Protein AF-A0A7S2GBS4-F1 (afdb_monomer_lite)

Sequence (109 aa):
EAPAVRAVVCTLPASAGFTLPEWMVDDTAASKPAVLDVVYKPPLTPLIKQAMETGCGYVLGSKMLLEQGVEQSAIWTGRRAPRADIAAALLANMEGQGGLGVVSQGLNR

InterPro domains:
  IPR036291 NAD(P)-binding domain superfamily [SSF51735] (6-92)
  IPR041121 SDH, C-terminal [PF18317] (61-91)

Radius of gyration: 15.7 Å; chains: 1; bounding box: 37×24×43 Å

pLDDT: mean 90.65, std 8.75, range [61.94, 98.56]

Foldseek 3Di:
DDDQAAEAEDPDDLVPPDDDDCCQQPPPNPDHHEYEYLDVFVQDRPVNVNCVVSVHHYATNLLVVLVVVQVVQCVVPVDRRPSVVSVVVSLVVNPVRPCSVVSVVRNVD

Organism: NCBI:txid236787

Secondary structure (DSSP, 8-state):
------EEEE-S-GGG-----HHHHSTT-SSPPEEEE---SSSS-HHHHHHHHHT-EEEEHHHHHHHHHHHHHHHHHSS---HHHHHHHHHHTTGGGS-HHHHHHHHH-

Structure (mmCIF, N/CA/C/O backbone):
data_AF-A0A7S2GBS4-F1
#
_entry.id   AF-A0A7S2GBS4-F1
#
loop_
_atom_site.group_PDB
_atom_site.id
_atom_site.type_symbol
_atom_site.label_atom_id
_atom_site.label_alt_id
_atom_site.label_comp_id
_atom_site.label_asym_id
_atom_site.label_entity_id
_atom_site.label_seq_id
_atom_site.pdbx_PDB_ins_code
_atom_site.Cartn_x
_atom_site.Cartn_y
_atom_site.Cartn_z
_atom_site.occupancy
_atom_site.B_iso_or_equiv
_atom_site.auth_seq_id
_atom_site.auth_comp_id
_atom_site.auth_asym_id
_atom_site.auth_atom_id
_atom_site.pdbx_PDB_model_num
ATOM 1 N N . GLU A 1 1 ? 6.067 -11.145 -28.390 1.00 67.50 1 GLU A N 1
ATOM 2 C CA . GLU A 1 1 ? 6.129 -9.810 -27.759 1.00 67.50 1 GLU A CA 1
ATOM 3 C C . GLU A 1 1 ? 6.062 -9.968 -26.247 1.00 67.50 1 GLU A C 1
ATOM 5 O O . GLU A 1 1 ? 5.471 -10.944 -25.790 1.00 67.50 1 GLU A O 1
ATOM 10 N N . ALA A 1 2 ? 6.693 -9.072 -25.485 1.00 70.19 2 ALA A N 1
ATOM 11 C CA . ALA A 1 2 ? 6.565 -9.063 -24.029 1.00 70.19 2 ALA A CA 1
ATOM 12 C C . ALA A 1 2 ? 5.146 -8.605 -23.625 1.00 70.19 2 ALA A C 1
ATOM 14 O O . ALA A 1 2 ? 4.572 -7.748 -24.300 1.00 70.19 2 ALA A O 1
ATOM 15 N N . PRO A 1 3 ? 4.548 -9.171 -22.562 1.00 79.56 3 PRO A N 1
ATOM 16 C CA . PRO A 1 3 ? 3.188 -8.826 -22.162 1.00 79.56 3 PRO A CA 1
ATOM 17 C C . PRO A 1 3 ? 3.121 -7.407 -21.585 1.00 79.56 3 PRO A C 1
ATOM 19 O O . PRO A 1 3 ? 3.954 -7.023 -20.772 1.00 79.56 3 PRO A O 1
ATOM 22 N N . ALA A 1 4 ? 2.094 -6.634 -21.936 1.00 85.56 4 ALA A N 1
ATOM 23 C CA . ALA A 1 4 ? 1.893 -5.307 -21.355 1.00 85.56 4 ALA A CA 1
ATOM 24 C C . ALA A 1 4 ? 1.436 -5.413 -19.886 1.00 85.56 4 ALA A C 1
ATOM 26 O O . ALA A 1 4 ? 0.274 -5.715 -19.607 1.00 85.56 4 ALA A O 1
ATOM 27 N N . VAL A 1 5 ? 2.339 -5.140 -18.939 1.00 92.50 5 VAL A N 1
ATOM 28 C CA . VAL A 1 5 ? 2.031 -5.108 -17.501 1.00 92.50 5 VAL A CA 1
ATOM 29 C C . VAL A 1 5 ? 1.707 -3.683 -17.072 1.00 92.50 5 VAL A C 1
ATOM 31 O O . VAL A 1 5 ? 2.493 -2.762 -17.267 1.00 92.50 5 VAL A O 1
ATOM 34 N N . ARG A 1 6 ? 0.527 -3.495 -16.475 1.00 94.38 6 ARG A N 1
ATOM 35 C CA . ARG A 1 6 ? 0.055 -2.184 -15.997 1.00 94.38 6 ARG A CA 1
ATOM 36 C C . ARG A 1 6 ? 0.222 -1.990 -14.494 1.00 94.38 6 ARG A C 1
ATOM 38 O O . ARG A 1 6 ? 0.278 -0.852 -14.036 1.00 94.38 6 ARG A O 1
ATOM 45 N N . ALA A 1 7 ? 0.294 -3.080 -13.736 1.00 95.94 7 ALA A N 1
ATOM 46 C CA . ALA A 1 7 ? 0.435 -3.041 -12.291 1.00 95.94 7 ALA A CA 1
ATOM 47 C C . ALA A 1 7 ? 1.279 -4.211 -11.779 1.00 95.94 7 ALA A C 1
ATOM 49 O O . ALA A 1 7 ? 1.187 -5.324 -12.296 1.00 95.94 7 ALA A O 1
ATOM 50 N N . VAL A 1 8 ? 2.057 -3.946 -10.733 1.00 96.44 8 VAL A N 1
ATOM 51 C CA . VAL A 1 8 ? 2.819 -4.930 -9.963 1.00 96.44 8 VAL A CA 1
ATOM 52 C C . VAL A 1 8 ? 2.349 -4.847 -8.518 1.00 96.44 8 VAL A C 1
ATOM 54 O O . VAL A 1 8 ? 2.377 -3.771 -7.924 1.00 96.44 8 VAL A O 1
ATOM 57 N N . VAL A 1 9 ? 1.926 -5.976 -7.951 1.00 97.38 9 VAL A N 1
ATOM 58 C CA . VAL A 1 9 ? 1.559 -6.087 -6.533 1.00 97.38 9 VAL A CA 1
ATOM 59 C C . VAL A 1 9 ? 2.523 -7.061 -5.874 1.00 97.38 9 VAL A C 1
ATOM 61 O O . VAL A 1 9 ? 2.483 -8.260 -6.141 1.00 97.38 9 VAL A O 1
ATOM 64 N N . CYS A 1 10 ? 3.411 -6.543 -5.033 1.00 95.94 10 CYS A N 1
ATOM 65 C CA . CYS A 1 10 ? 4.376 -7.350 -4.306 1.00 95.94 10 CYS A CA 1
ATOM 66 C C . CYS A 1 10 ? 3.824 -7.727 -2.936 1.00 95.94 10 CYS A C 1
ATOM 68 O O . CYS A 1 10 ? 3.499 -6.856 -2.132 1.00 95.94 10 CYS A O 1
ATOM 70 N N . THR A 1 11 ? 3.755 -9.032 -2.676 1.00 95.50 11 THR A N 1
ATOM 71 C CA . THR A 1 11 ? 3.383 -9.614 -1.378 1.00 95.50 11 THR A CA 1
ATOM 72 C C . THR A 1 11 ? 4.548 -10.337 -0.707 1.00 95.50 11 THR A C 1
ATOM 74 O O . THR A 1 11 ? 4.361 -11.046 0.281 1.00 95.50 11 THR A O 1
ATOM 77 N N . LEU A 1 12 ? 5.747 -10.214 -1.276 1.00 94.50 12 LEU A N 1
ATOM 78 C CA . LEU A 1 12 ? 6.956 -10.816 -0.736 1.00 94.50 12 LEU A CA 1
ATOM 79 C C . LEU A 1 12 ? 7.442 -10.006 0.472 1.00 94.50 12 LEU A C 1
ATOM 81 O O . LEU A 1 12 ? 7.258 -8.788 0.511 1.00 94.50 12 LEU A O 1
ATOM 85 N N . PRO A 1 13 ? 8.107 -10.641 1.452 1.00 89.25 13 PRO A N 1
ATOM 86 C CA . PRO A 1 13 ? 8.813 -9.885 2.475 1.00 89.25 13 PRO A CA 1
ATOM 87 C C . PRO A 1 13 ? 9.905 -9.025 1.824 1.00 89.25 13 PRO A C 1
ATOM 89 O O . PRO A 1 13 ? 10.523 -9.433 0.840 1.00 89.25 13 PRO A O 1
ATOM 92 N N . ALA A 1 14 ? 10.213 -7.866 2.413 1.00 81.38 14 ALA A N 1
ATOM 93 C CA . ALA A 1 14 ? 11.223 -6.948 1.872 1.00 81.38 14 ALA A CA 1
ATOM 94 C C . ALA A 1 14 ? 12.620 -7.586 1.711 1.00 81.38 14 ALA A C 1
ATOM 96 O O . ALA A 1 14 ? 13.420 -7.128 0.898 1.00 81.38 14 ALA A O 1
ATOM 97 N N . SER A 1 15 ? 12.911 -8.656 2.458 1.00 85.94 15 SER A N 1
ATOM 98 C CA . SER A 1 15 ? 14.154 -9.427 2.375 1.00 85.94 15 SER A CA 1
ATOM 99 C C . SER A 1 15 ? 14.258 -10.337 1.145 1.00 85.94 15 SER A C 1
ATOM 101 O O . SER A 1 15 ? 15.338 -10.861 0.891 1.00 85.94 15 SER A O 1
ATOM 103 N N . ALA A 1 16 ? 13.182 -10.530 0.374 1.00 90.31 16 ALA A N 1
ATOM 104 C CA . ALA A 1 16 ? 13.187 -11.413 -0.794 1.00 90.31 16 ALA A CA 1
ATOM 105 C C . ALA A 1 16 ? 13.996 -10.864 -1.983 1.00 90.31 16 ALA A C 1
ATOM 107 O O . ALA A 1 16 ? 14.301 -11.618 -2.901 1.00 90.31 16 ALA A O 1
ATOM 108 N N . GLY A 1 17 ? 14.336 -9.568 -1.983 1.00 85.56 17 GLY A N 1
ATOM 109 C CA . GLY A 1 17 ? 15.214 -8.977 -2.998 1.00 85.56 17 GLY A CA 1
ATOM 110 C C . GLY A 1 17 ? 14.638 -8.991 -4.416 1.00 85.56 17 GLY A C 1
ATOM 111 O O . GLY A 1 17 ? 15.392 -9.107 -5.374 1.00 85.56 17 GLY A O 1
ATOM 112 N N . PHE A 1 18 ? 13.313 -8.899 -4.560 1.00 92.25 18 PHE A N 1
ATOM 113 C CA . PHE A 1 18 ? 12.667 -8.868 -5.871 1.00 92.25 18 PHE A CA 1
ATOM 114 C C . PHE A 1 18 ? 13.136 -7.666 -6.706 1.00 92.25 18 PHE A C 1
ATOM 116 O O . PHE A 1 18 ? 13.199 -6.536 -6.209 1.00 92.25 18 PHE A O 1
ATOM 123 N N . THR A 1 19 ? 13.408 -7.915 -7.987 1.00 94.31 19 THR A N 1
ATOM 124 C CA . THR A 1 19 ? 13.829 -6.903 -8.961 1.00 94.31 19 THR A CA 1
ATOM 125 C C . THR A 1 19 ? 12.824 -6.826 -10.103 1.00 94.31 19 THR A C 1
ATOM 127 O O . THR A 1 19 ? 12.407 -7.857 -10.634 1.00 94.31 19 THR A O 1
ATOM 130 N N . LEU A 1 20 ? 12.435 -5.608 -10.486 1.00 94.50 20 LEU A N 1
ATOM 131 C CA . LEU A 1 20 ? 11.597 -5.383 -11.662 1.00 94.50 20 LEU A CA 1
ATOM 132 C C . LEU A 1 20 ? 12.351 -5.834 -12.926 1.00 94.50 20 LEU A C 1
ATOM 134 O O . LEU A 1 20 ? 13.489 -5.409 -13.127 1.00 94.50 20 LEU A O 1
ATOM 138 N N . PRO A 1 21 ? 11.751 -6.679 -13.786 1.00 93.88 21 PRO A N 1
ATOM 139 C CA . PRO A 1 21 ? 12.374 -7.062 -15.049 1.00 93.88 21 PRO A CA 1
ATOM 140 C C . PRO A 1 21 ? 12.632 -5.845 -15.946 1.00 93.88 21 PRO A C 1
ATOM 142 O O . PRO A 1 21 ? 11.748 -5.003 -16.084 1.00 93.88 21 PRO A O 1
ATOM 145 N N . GLU A 1 22 ? 13.794 -5.785 -16.605 1.00 92.88 22 GLU A N 1
ATOM 146 C CA . GLU A 1 22 ? 14.208 -4.626 -17.422 1.00 92.88 22 GLU A CA 1
ATOM 147 C C . GLU A 1 22 ? 13.164 -4.230 -18.470 1.00 92.88 22 GLU A C 1
ATOM 149 O O . GLU A 1 22 ? 12.772 -3.070 -18.536 1.00 92.88 22 GLU A O 1
ATOM 154 N N . TRP A 1 23 ? 12.609 -5.210 -19.189 1.00 92.38 23 TRP A N 1
A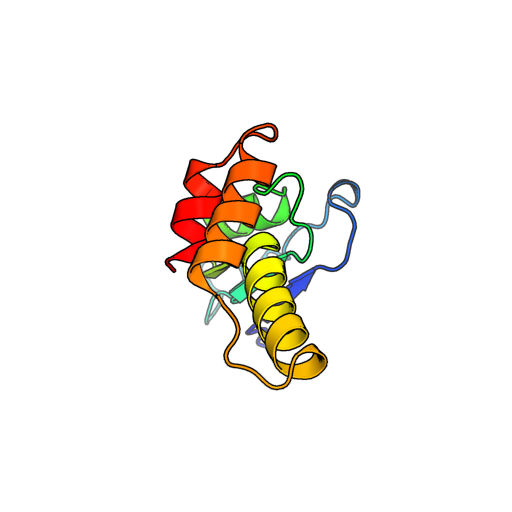TOM 155 C CA . TRP A 1 23 ? 11.602 -4.991 -20.236 1.00 92.38 23 TRP A CA 1
ATOM 156 C C . TRP A 1 23 ? 10.326 -4.274 -19.751 1.00 92.38 23 TRP A C 1
ATOM 158 O O . TRP A 1 23 ? 9.531 -3.804 -20.562 1.00 92.38 23 TRP A O 1
ATOM 168 N N . MET A 1 24 ? 10.088 -4.225 -18.436 1.00 93.06 24 MET A N 1
ATOM 169 C CA . MET A 1 24 ? 8.937 -3.557 -17.825 1.00 93.06 24 MET A CA 1
ATOM 170 C C . MET A 1 24 ? 9.199 -2.073 -17.529 1.00 93.06 24 MET A C 1
ATOM 172 O O . MET A 1 24 ? 8.248 -1.306 -17.363 1.00 93.06 24 MET A O 1
ATOM 176 N N . VAL A 1 25 ? 10.468 -1.678 -17.402 1.00 93.81 25 VAL A N 1
ATOM 177 C CA . VAL A 1 25 ? 10.868 -0.384 -16.826 1.00 93.81 25 VAL A CA 1
ATOM 178 C C . VAL A 1 25 ? 11.918 0.375 -17.633 1.00 93.81 25 VAL A C 1
ATOM 180 O O . VAL A 1 25 ? 12.160 1.545 -17.325 1.00 93.81 25 VAL A O 1
ATOM 183 N N . ASP A 1 26 ? 12.521 -0.254 -18.642 1.00 91.62 26 ASP A N 1
ATOM 184 C CA . ASP A 1 26 ? 13.439 0.402 -19.567 1.00 91.62 26 ASP A CA 1
ATOM 185 C C . ASP A 1 26 ? 12.746 1.492 -20.407 1.00 91.62 26 ASP A C 1
ATOM 187 O O . ASP A 1 26 ? 11.521 1.646 -20.412 1.00 91.62 26 ASP A O 1
ATOM 191 N N . ASP A 1 27 ? 13.547 2.278 -21.123 1.00 88.50 27 ASP A N 1
ATOM 192 C CA . ASP A 1 27 ? 13.051 3.408 -21.915 1.00 88.50 27 ASP A CA 1
ATOM 193 C C . ASP A 1 27 ? 12.282 2.981 -23.177 1.00 88.50 27 ASP A C 1
ATOM 195 O O . ASP A 1 27 ? 11.640 3.810 -23.822 1.00 88.50 27 ASP A O 1
ATOM 199 N N . THR A 1 28 ? 12.326 1.696 -23.535 1.00 89.00 28 THR A N 1
ATOM 200 C CA . THR A 1 28 ? 11.575 1.133 -24.665 1.00 89.00 28 THR A CA 1
ATOM 201 C C . THR A 1 28 ? 10.185 0.646 -24.255 1.00 89.00 28 THR A C 1
ATOM 203 O O . THR A 1 28 ? 9.335 0.407 -25.119 1.00 89.00 28 THR A O 1
ATOM 206 N N . ALA A 1 29 ? 9.917 0.539 -22.949 1.00 86.50 29 ALA A N 1
ATOM 207 C CA . ALA A 1 29 ? 8.623 0.143 -22.426 1.00 86.50 29 ALA A CA 1
ATOM 208 C C . ALA A 1 29 ? 7.526 1.138 -22.846 1.00 86.50 29 ALA A C 1
ATOM 210 O O . ALA A 1 29 ? 7.575 2.331 -22.546 1.00 86.50 29 ALA A O 1
ATOM 211 N N . ALA A 1 30 ? 6.466 0.627 -23.482 1.00 86.25 30 ALA A N 1
ATOM 212 C CA . ALA A 1 30 ? 5.337 1.446 -23.936 1.00 86.25 30 ALA A CA 1
ATOM 213 C C . ALA A 1 30 ? 4.619 2.186 -22.786 1.00 86.25 30 ALA A C 1
ATOM 215 O O . ALA A 1 30 ? 3.987 3.221 -22.998 1.00 86.25 30 ALA A O 1
ATOM 216 N N . SER A 1 31 ? 4.683 1.644 -21.565 1.00 90.31 31 SER A N 1
ATOM 217 C CA . SER A 1 31 ? 4.260 2.321 -20.339 1.00 90.31 31 SER A CA 1
ATOM 218 C C . SER A 1 31 ? 4.906 1.679 -19.118 1.00 90.31 31 SER A C 1
ATOM 220 O O . SER A 1 31 ? 5.023 0.456 -19.079 1.00 90.31 31 SER A O 1
ATOM 222 N N . LYS A 1 32 ? 5.203 2.480 -18.092 1.00 93.81 32 LYS A N 1
ATOM 223 C CA . LYS A 1 32 ? 5.688 1.989 -16.796 1.00 93.81 32 LYS A CA 1
ATOM 224 C C . LYS A 1 32 ? 4.512 1.578 -15.897 1.00 93.81 32 LYS A C 1
ATOM 226 O O . LYS A 1 32 ? 3.500 2.288 -15.878 1.00 93.81 32 LYS A O 1
ATOM 231 N N . PRO A 1 33 ? 4.597 0.451 -15.173 1.00 95.62 33 PRO A N 1
ATOM 232 C CA . PRO A 1 33 ? 3.509 -0.018 -14.321 1.00 95.62 33 PRO A CA 1
ATOM 233 C C . PRO A 1 33 ? 3.342 0.850 -13.068 1.00 95.62 33 PRO A C 1
ATOM 235 O O . PRO A 1 33 ? 4.261 1.544 -12.631 1.00 95.62 33 PRO A O 1
ATOM 238 N N . ALA A 1 34 ? 2.173 0.751 -12.438 1.00 96.75 34 ALA A N 1
ATOM 239 C CA . ALA A 1 34 ? 2.006 1.152 -11.046 1.00 96.75 34 ALA A CA 1
ATOM 240 C C . ALA A 1 34 ? 2.484 0.028 -10.112 1.00 96.75 34 ALA A C 1
ATOM 242 O O . ALA A 1 34 ? 2.122 -1.134 -10.294 1.00 96.75 34 ALA A O 1
ATOM 243 N N . VAL A 1 35 ? 3.272 0.362 -9.096 1.00 97.25 35 VAL A N 1
ATOM 244 C CA . VAL A 1 35 ? 3.876 -0.595 -8.166 1.00 97.25 35 VAL A CA 1
ATOM 245 C C . VAL A 1 35 ? 3.265 -0.427 -6.779 1.00 97.25 35 VAL A C 1
ATOM 247 O O . VAL A 1 35 ? 3.431 0.606 -6.139 1.00 97.25 35 VAL A O 1
ATOM 250 N N . LEU A 1 36 ? 2.576 -1.453 -6.292 1.00 97.25 36 LEU A N 1
ATOM 251 C CA . LEU A 1 36 ? 2.159 -1.567 -4.898 1.00 97.25 36 LEU A CA 1
ATOM 252 C C . LEU A 1 36 ? 3.072 -2.571 -4.200 1.00 97.25 36 LEU A C 1
ATOM 254 O O . LEU A 1 36 ? 3.134 -3.735 -4.594 1.00 97.25 36 LEU A O 1
ATOM 258 N N . ASP A 1 37 ? 3.729 -2.138 -3.131 1.00 96.12 37 ASP A N 1
ATOM 259 C CA . ASP A 1 37 ? 4.363 -3.049 -2.181 1.00 96.12 37 ASP A CA 1
ATOM 260 C C . ASP A 1 37 ? 3.518 -3.085 -0.909 1.00 96.12 37 ASP A C 1
ATOM 262 O O . ASP A 1 37 ? 3.309 -2.052 -0.269 1.00 96.12 37 ASP A O 1
ATOM 266 N N . VAL A 1 38 ? 2.983 -4.257 -0.560 1.00 95.75 38 VAL A N 1
ATOM 267 C CA . VAL A 1 38 ? 2.107 -4.394 0.614 1.00 95.75 38 VAL A CA 1
ATOM 268 C C . VAL A 1 38 ? 2.883 -4.255 1.922 1.00 95.75 38 VAL A C 1
ATOM 270 O O . VAL A 1 38 ? 2.278 -4.019 2.969 1.00 95.75 38 VAL A O 1
ATOM 273 N N . VAL A 1 39 ? 4.214 -4.383 1.887 1.00 93.56 39 VAL A N 1
ATOM 274 C CA . VAL A 1 39 ? 5.060 -4.140 3.051 1.00 93.56 39 VAL A CA 1
ATOM 275 C C . VAL A 1 39 ? 5.010 -2.655 3.411 1.00 93.56 39 VAL A C 1
ATOM 277 O O . VAL A 1 39 ? 5.302 -1.774 2.609 1.00 93.56 39 VAL A O 1
ATOM 280 N N . TYR A 1 40 ? 4.649 -2.374 4.662 1.00 91.12 40 TYR A N 1
ATOM 281 C CA . TYR A 1 40 ? 4.531 -1.014 5.196 1.00 91.12 40 TYR A CA 1
ATOM 282 C C . TYR A 1 40 ? 5.591 -0.674 6.255 1.00 91.12 40 TYR A C 1
ATOM 284 O O . TYR A 1 40 ? 5.633 0.462 6.727 1.00 91.12 40 TYR A O 1
ATOM 292 N N . LYS A 1 41 ? 6.443 -1.642 6.636 1.00 88.50 41 LYS A N 1
ATOM 293 C CA . LYS A 1 41 ? 7.539 -1.480 7.609 1.00 88.50 41 LYS A CA 1
ATOM 294 C C . LYS A 1 41 ? 8.798 -2.219 7.132 1.00 88.50 41 LYS A C 1
ATOM 296 O O . LYS A 1 41 ? 8.772 -3.449 7.099 1.00 88.50 41 LYS A O 1
ATOM 301 N N . PRO A 1 42 ? 9.899 -1.515 6.813 1.00 87.88 42 PRO A N 1
ATOM 302 C CA . PRO A 1 42 ? 10.006 -0.058 6.650 1.00 87.88 42 PRO A CA 1
ATOM 303 C C . PRO A 1 42 ? 9.200 0.443 5.431 1.00 87.88 42 PRO A C 1
ATOM 305 O O . PRO A 1 42 ? 8.906 -0.348 4.538 1.00 87.88 42 PRO A O 1
ATOM 308 N N . PRO A 1 43 ? 8.858 1.743 5.350 1.00 86.00 43 PRO A N 1
ATOM 309 C CA . PRO A 1 43 ? 8.053 2.279 4.245 1.00 86.00 43 PRO A CA 1
ATOM 310 C C . PRO A 1 43 ? 8.799 2.343 2.901 1.00 86.00 43 PRO A C 1
ATOM 312 O O . PRO A 1 43 ? 8.182 2.220 1.849 1.00 86.00 43 PRO A O 1
ATOM 315 N N . LEU A 1 44 ? 10.124 2.529 2.917 1.00 90.25 44 LEU A N 1
ATOM 316 C CA . LEU A 1 44 ? 10.970 2.519 1.718 1.00 90.25 44 LEU A CA 1
ATOM 317 C C . LEU A 1 44 ? 11.574 1.129 1.502 1.00 90.25 44 LEU A C 1
ATOM 319 O O . LEU A 1 44 ? 12.727 0.873 1.863 1.00 90.25 44 LEU A O 1
ATOM 323 N N . THR A 1 45 ? 10.795 0.230 0.909 1.00 92.75 45 THR A N 1
ATOM 324 C CA . THR A 1 45 ? 11.285 -1.096 0.518 1.00 92.75 45 THR A CA 1
ATOM 325 C C . THR A 1 45 ? 12.220 -1.001 -0.696 1.00 92.75 45 THR A C 1
ATOM 327 O O . THR A 1 45 ? 12.192 -0.005 -1.429 1.00 92.75 45 THR A O 1
ATOM 330 N N . PRO A 1 46 ? 13.053 -2.025 -0.959 1.00 94.38 46 PRO A N 1
ATOM 331 C CA . PRO A 1 46 ? 13.860 -2.076 -2.178 1.00 94.38 46 PRO A CA 1
ATOM 332 C C . PRO A 1 46 ? 13.035 -1.946 -3.465 1.00 94.38 46 PRO A C 1
ATOM 334 O O . PRO A 1 46 ? 13.490 -1.312 -4.411 1.00 94.38 46 PRO A O 1
ATOM 337 N N . LEU A 1 47 ? 11.817 -2.496 -3.501 1.00 95.50 47 LEU A N 1
ATOM 338 C CA . LEU A 1 47 ? 10.939 -2.394 -4.667 1.00 95.50 47 LEU A CA 1
ATOM 339 C C . LEU A 1 47 ? 10.384 -0.975 -4.850 1.00 95.50 47 LEU A C 1
ATOM 341 O O . LEU A 1 47 ? 10.354 -0.472 -5.970 1.00 95.50 47 LEU A O 1
ATOM 345 N N . ILE A 1 48 ? 9.993 -0.298 -3.766 1.00 95.06 48 ILE A N 1
ATOM 346 C CA . ILE A 1 48 ? 9.566 1.107 -3.846 1.00 95.06 48 ILE A CA 1
ATOM 347 C C . ILE A 1 48 ? 10.714 1.994 -4.341 1.00 95.06 48 ILE A C 1
ATOM 349 O O . ILE A 1 48 ? 10.484 2.869 -5.172 1.00 95.06 48 ILE A O 1
ATOM 353 N N . LYS A 1 49 ? 11.955 1.743 -3.904 1.00 94.88 49 LYS A N 1
ATOM 354 C CA . LYS A 1 49 ? 13.132 2.463 -4.422 1.00 94.88 49 LYS A CA 1
ATOM 355 C C . LYS A 1 49 ? 13.321 2.243 -5.923 1.00 94.88 49 LYS A C 1
ATOM 357 O O . LYS A 1 49 ? 13.437 3.223 -6.648 1.00 94.88 49 LYS A O 1
ATOM 362 N N . GLN A 1 50 ? 13.233 0.998 -6.396 1.00 95.81 50 GLN A N 1
ATOM 363 C CA . GLN A 1 50 ? 13.274 0.699 -7.833 1.00 95.81 50 GLN A CA 1
ATOM 364 C C . GLN A 1 50 ? 12.165 1.430 -8.597 1.00 95.81 50 GLN A C 1
ATOM 366 O O . GLN A 1 50 ? 12.420 2.007 -9.650 1.00 95.81 50 GLN A O 1
ATOM 371 N N . ALA A 1 51 ? 10.938 1.452 -8.068 1.00 95.56 51 ALA A N 1
ATOM 372 C CA . ALA A 1 51 ? 9.828 2.168 -8.688 1.00 95.56 51 ALA A CA 1
ATOM 373 C C . ALA A 1 51 ? 10.101 3.681 -8.776 1.00 95.56 51 ALA A C 1
ATOM 375 O O . ALA A 1 51 ? 9.834 4.292 -9.807 1.00 95.56 51 ALA A O 1
ATOM 376 N N . MET A 1 52 ? 10.684 4.279 -7.731 1.00 94.94 52 MET A N 1
ATOM 377 C CA . MET A 1 52 ? 11.094 5.687 -7.733 1.00 94.94 52 MET A CA 1
ATOM 378 C C . MET A 1 52 ? 12.197 5.967 -8.763 1.00 94.94 52 MET A C 1
ATOM 380 O O . MET A 1 52 ? 12.076 6.915 -9.533 1.00 94.94 52 MET A O 1
ATOM 384 N N . GLU A 1 53 ? 13.246 5.144 -8.790 1.00 95.75 53 GLU A N 1
ATOM 385 C CA . GLU A 1 53 ? 14.411 5.293 -9.677 1.00 95.75 53 GLU A CA 1
ATOM 386 C C . GLU A 1 53 ? 14.044 5.102 -11.150 1.00 95.75 53 GLU A C 1
ATOM 388 O O . GLU A 1 53 ? 14.532 5.819 -12.020 1.00 95.75 53 GLU A O 1
ATOM 393 N N . THR A 1 54 ? 13.132 4.173 -11.428 1.00 95.00 54 THR A N 1
ATOM 394 C CA . THR A 1 54 ? 12.643 3.903 -12.783 1.00 95.00 54 THR A CA 1
ATOM 395 C C . THR A 1 54 ? 11.512 4.837 -13.203 1.00 95.00 54 THR A C 1
ATOM 397 O O . THR A 1 54 ? 11.116 4.813 -14.361 1.00 95.00 54 THR A O 1
ATOM 400 N N . GLY A 1 55 ? 10.979 5.684 -12.317 1.00 94.56 55 GLY A N 1
ATOM 401 C CA . GLY A 1 55 ? 9.857 6.576 -12.633 1.00 94.56 55 GLY A CA 1
ATOM 402 C C . GLY A 1 55 ? 8.505 5.864 -12.767 1.00 94.56 55 GLY A C 1
ATOM 403 O O . GLY A 1 55 ? 7.589 6.396 -13.395 1.00 94.56 55 GLY A O 1
ATOM 404 N N . CYS A 1 56 ? 8.364 4.671 -12.192 1.00 95.88 56 CYS A N 1
ATOM 405 C CA . CYS A 1 56 ? 7.071 4.014 -12.040 1.00 95.88 56 CYS A CA 1
ATOM 406 C C . CYS A 1 56 ? 6.170 4.799 -11.073 1.00 95.88 56 CYS A C 1
ATOM 408 O O . CYS A 1 56 ? 6.628 5.407 -10.099 1.00 95.88 56 CYS A O 1
ATOM 410 N N . GLY A 1 57 ? 4.855 4.729 -11.291 1.00 95.25 57 GLY A N 1
ATOM 411 C CA . GLY A 1 57 ? 3.905 5.090 -10.240 1.00 95.25 57 GLY A CA 1
ATOM 412 C C . GLY A 1 57 ? 4.052 4.112 -9.075 1.00 95.25 57 GLY A C 1
ATOM 413 O O . GLY A 1 57 ? 4.289 2.930 -9.307 1.00 95.25 57 GLY A O 1
ATOM 414 N N . TYR A 1 58 ? 3.915 4.567 -7.831 1.00 95.94 58 TYR A N 1
ATOM 415 C CA . TYR A 1 58 ? 4.015 3.676 -6.676 1.00 95.94 58 TYR A CA 1
ATOM 416 C C . TYR A 1 58 ? 2.984 3.994 -5.595 1.00 95.94 58 TYR A C 1
ATOM 418 O O . TYR A 1 58 ? 2.595 5.147 -5.405 1.00 95.94 58 TYR A O 1
ATOM 426 N N . VAL A 1 59 ? 2.575 2.956 -4.869 1.00 95.94 59 VAL A N 1
ATOM 427 C CA . VAL A 1 59 ? 1.699 3.019 -3.700 1.00 95.94 59 VAL A CA 1
ATOM 428 C C . VAL A 1 59 ? 2.402 2.311 -2.549 1.00 95.94 59 VAL A C 1
ATOM 430 O O . VAL A 1 59 ? 2.821 1.161 -2.668 1.00 95.94 59 VAL A O 1
ATOM 433 N N . LEU A 1 60 ? 2.538 3.011 -1.426 1.00 95.31 60 LEU A N 1
ATOM 434 C CA . LEU A 1 60 ? 3.132 2.450 -0.218 1.00 95.31 60 LEU A CA 1
ATOM 435 C C . LEU A 1 60 ? 2.134 1.525 0.482 1.00 95.31 60 LEU A C 1
ATOM 437 O O . LEU A 1 60 ? 0.947 1.855 0.582 1.00 95.31 60 LEU A O 1
ATOM 441 N N . GLY A 1 61 ? 2.622 0.447 1.094 1.00 95.12 61 GLY A N 1
ATOM 442 C CA . GLY A 1 61 ? 1.789 -0.430 1.918 1.00 95.12 61 GLY A CA 1
ATOM 443 C C . GLY A 1 61 ? 1.102 0.306 3.073 1.00 95.12 61 GLY A C 1
ATOM 444 O O . GLY A 1 61 ? 0.031 -0.095 3.516 1.00 95.12 61 GLY A O 1
ATOM 445 N N . SER A 1 62 ? 1.667 1.423 3.549 1.00 94.62 62 SER A N 1
ATOM 446 C CA . SER A 1 62 ? 1.049 2.271 4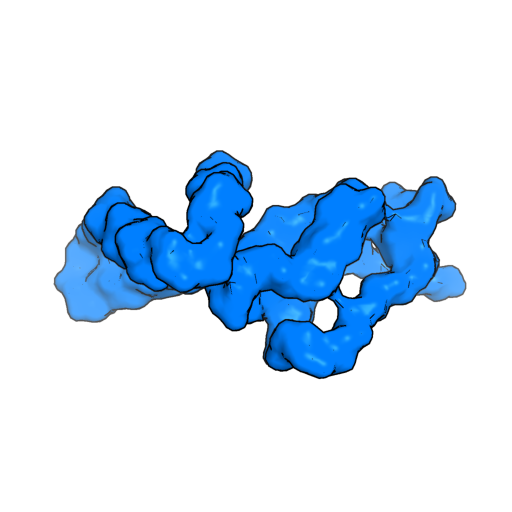.576 1.00 94.62 62 SER A CA 1
ATOM 447 C C . SER A 1 62 ? -0.257 2.912 4.106 1.00 94.62 62 SER A C 1
ATOM 449 O O . SER A 1 62 ? -1.195 3.023 4.894 1.00 94.62 62 SER A O 1
ATOM 451 N N . LYS A 1 63 ? -0.358 3.282 2.822 1.00 95.31 63 LYS A N 1
ATOM 452 C CA . LYS A 1 63 ? -1.609 3.776 2.243 1.00 95.31 63 LYS A CA 1
ATOM 453 C C . LYS A 1 63 ? -2.650 2.667 2.190 1.00 95.31 63 LYS A C 1
ATOM 455 O O . LYS A 1 63 ? -3.766 2.878 2.648 1.00 95.31 63 LYS A O 1
ATOM 460 N N . MET A 1 64 ? -2.267 1.471 1.742 1.00 96.19 64 MET A N 1
ATOM 461 C CA . MET A 1 64 ? -3.144 0.297 1.795 1.00 96.19 64 MET A CA 1
ATOM 462 C C . MET A 1 64 ? -3.634 0.024 3.228 1.00 96.19 64 MET A C 1
ATOM 464 O O . MET A 1 64 ? -4.828 -0.177 3.436 1.00 96.19 64 MET A O 1
ATOM 468 N N . LEU A 1 65 ? -2.736 0.079 4.220 1.00 96.44 65 LEU A N 1
ATOM 469 C CA . LEU A 1 65 ? -3.062 -0.101 5.636 1.00 96.44 65 LEU A CA 1
ATOM 470 C C . LEU A 1 65 ? -4.066 0.950 6.149 1.00 96.44 65 LEU A C 1
ATOM 472 O O . LEU A 1 65 ? -4.973 0.598 6.902 1.00 96.44 65 LEU A O 1
ATOM 476 N N . LEU A 1 66 ? -3.936 2.214 5.728 1.00 96.38 66 LEU A N 1
ATOM 477 C CA . LEU A 1 66 ? -4.907 3.263 6.050 1.00 96.38 66 LEU A CA 1
ATOM 478 C C . LEU A 1 66 ? -6.280 2.954 5.448 1.00 96.38 66 LEU A C 1
ATOM 480 O O . LEU A 1 66 ? -7.266 2.923 6.181 1.00 96.38 66 LEU A O 1
ATOM 484 N N . GLU A 1 67 ? -6.343 2.734 4.131 1.00 97.25 67 GLU A N 1
ATOM 485 C CA . GLU A 1 67 ? -7.614 2.529 3.427 1.00 97.25 67 GLU A CA 1
ATOM 486 C C . GLU A 1 67 ? -8.360 1.312 3.979 1.00 97.25 67 GLU A C 1
ATOM 488 O O . GLU A 1 67 ? -9.544 1.408 4.298 1.00 97.25 67 GLU A O 1
ATOM 493 N N . GLN A 1 68 ? -7.664 0.190 4.198 1.00 97.69 68 GLN A N 1
ATOM 494 C CA . GLN A 1 68 ? -8.314 -0.994 4.761 1.00 97.69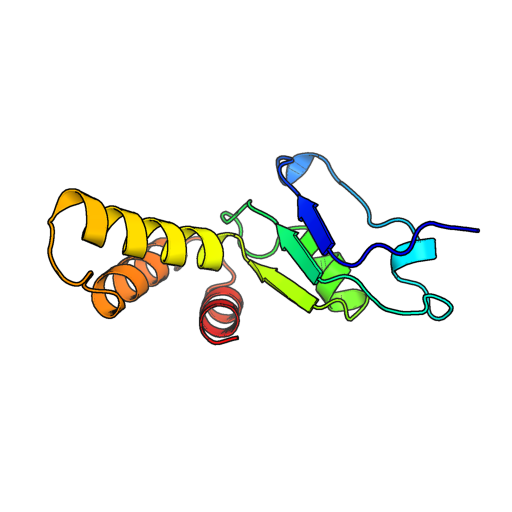 68 GLN A CA 1
ATOM 495 C C . GLN A 1 68 ? -8.817 -0.752 6.192 1.00 97.69 68 GLN A C 1
ATOM 497 O O . GLN A 1 68 ? -9.896 -1.219 6.540 1.00 97.69 68 GLN A O 1
ATOM 502 N N . GLY A 1 69 ? -8.072 -0.011 7.021 1.00 97.56 69 GLY A N 1
ATOM 503 C CA . GLY A 1 69 ? -8.473 0.284 8.397 1.00 97.56 69 GLY A CA 1
ATOM 504 C C . GLY A 1 69 ? -9.690 1.210 8.467 1.00 97.56 69 GLY A C 1
ATOM 505 O O . GLY A 1 69 ? -10.555 1.042 9.329 1.00 97.56 69 GLY A O 1
ATOM 506 N N . VAL A 1 70 ? -9.790 2.158 7.529 1.00 98.38 70 VAL A N 1
ATOM 507 C CA . VAL A 1 70 ? -10.962 3.030 7.360 1.00 98.38 70 VAL A CA 1
ATOM 508 C C . VAL A 1 70 ? -12.197 2.195 7.025 1.00 98.38 70 VAL A C 1
ATOM 510 O O . VAL A 1 70 ? -13.205 2.305 7.725 1.00 98.38 70 VAL A O 1
ATOM 513 N N . GLU A 1 71 ? -12.107 1.316 6.026 1.00 98.44 71 GLU A N 1
ATOM 514 C CA . GLU A 1 71 ? -13.234 0.461 5.634 1.00 98.44 71 GLU A CA 1
ATOM 515 C C . GLU A 1 71 ? -13.627 -0.522 6.746 1.00 98.44 71 GLU A C 1
ATOM 517 O O . GLU A 1 71 ? -14.806 -0.655 7.075 1.00 98.44 71 GLU A O 1
ATOM 522 N N . GLN A 1 72 ? -12.652 -1.145 7.416 1.00 98.56 72 GLN A N 1
ATOM 523 C CA . GLN A 1 72 ? -12.902 -2.028 8.562 1.00 98.56 72 GLN A CA 1
ATOM 524 C C . GLN A 1 72 ? -13.644 -1.307 9.695 1.00 98.56 72 GLN A C 1
ATOM 526 O O . GLN A 1 72 ? -14.620 -1.835 10.231 1.00 98.56 72 GLN A O 1
ATOM 531 N N . SER A 1 73 ? -13.226 -0.084 10.039 1.00 98.50 73 SER A N 1
ATOM 532 C CA . SER A 1 73 ? -13.884 0.725 11.071 1.00 98.50 73 SER A CA 1
ATOM 533 C C . SER A 1 73 ? -15.344 1.025 10.718 1.00 98.50 73 SER A C 1
ATOM 535 O O . SER A 1 73 ? -16.223 0.915 11.581 1.00 98.50 73 SER A O 1
ATOM 537 N N . ALA A 1 74 ? -15.621 1.356 9.453 1.00 98.38 74 ALA A N 1
ATOM 538 C CA . ALA A 1 74 ? -16.978 1.615 8.986 1.00 98.38 74 ALA A CA 1
ATOM 539 C C . ALA A 1 74 ? -17.855 0.357 9.066 1.00 98.38 74 ALA A C 1
ATOM 541 O O . ALA A 1 74 ? -18.953 0.411 9.624 1.00 98.38 74 ALA A O 1
ATOM 542 N N . ILE A 1 75 ? -17.344 -0.783 8.586 1.00 98.56 75 ILE A N 1
ATOM 543 C CA . ILE A 1 75 ? -18.053 -2.070 8.592 1.00 98.56 75 ILE A CA 1
ATOM 544 C C . ILE A 1 75 ? -18.394 -2.506 10.020 1.00 98.56 75 ILE A C 1
ATOM 546 O O . ILE A 1 75 ? -19.536 -2.866 10.297 1.00 98.56 75 ILE A O 1
ATOM 550 N N . TRP A 1 76 ? -17.432 -2.466 10.945 1.00 98.50 76 TRP A N 1
ATOM 551 C CA . TRP A 1 76 ? -17.646 -2.969 12.306 1.00 98.50 76 TRP A CA 1
ATOM 552 C C . TRP A 1 76 ? -18.537 -2.075 13.156 1.00 98.50 76 TRP A C 1
ATOM 554 O O . TRP A 1 76 ? -19.266 -2.568 14.012 1.00 98.50 76 TRP A O 1
ATOM 564 N N . THR A 1 77 ? -18.459 -0.759 12.961 1.00 98.00 77 THR A N 1
ATOM 565 C CA . THR A 1 77 ? -19.193 0.187 13.808 1.00 98.00 77 THR A CA 1
ATOM 566 C C . THR A 1 77 ? -20.535 0.605 13.221 1.00 98.00 77 THR A C 1
ATOM 568 O O . THR A 1 77 ? -21.342 1.189 13.943 1.00 98.00 77 THR A O 1
ATOM 571 N N . GLY A 1 78 ? -20.768 0.368 11.925 1.00 98.12 78 GLY A N 1
ATOM 572 C CA . GLY A 1 78 ? -21.932 0.878 11.199 1.00 98.12 78 GLY A CA 1
ATOM 573 C C . GLY A 1 78 ? -21.976 2.410 11.104 1.00 98.12 78 GLY A C 1
ATOM 574 O O . GLY A 1 78 ? -23.018 2.979 10.788 1.00 98.12 78 GLY A O 1
ATOM 575 N N . ARG A 1 79 ? -20.870 3.099 11.416 1.00 97.75 79 ARG A N 1
ATOM 576 C CA . ARG A 1 79 ? -20.751 4.564 11.399 1.00 97.75 79 ARG A CA 1
ATOM 577 C C . ARG A 1 79 ? -19.736 4.996 10.351 1.00 97.75 79 ARG A C 1
ATOM 579 O O . ARG A 1 79 ? -18.887 4.218 9.929 1.00 97.75 79 ARG A O 1
ATOM 586 N N . ARG A 1 80 ? -19.773 6.275 9.972 1.00 97.56 80 ARG A N 1
ATOM 587 C CA . ARG A 1 80 ? -18.702 6.864 9.161 1.00 97.56 80 ARG A CA 1
ATOM 588 C C . ARG A 1 80 ? -17.370 6.719 9.903 1.00 97.56 80 ARG A C 1
ATOM 590 O O . ARG A 1 80 ? -17.250 7.185 11.035 1.00 97.56 80 ARG A O 1
ATOM 597 N N . ALA A 1 81 ? -16.385 6.103 9.256 1.00 97.94 81 ALA A N 1
ATOM 598 C CA . ALA A 1 81 ? -15.070 5.912 9.847 1.00 97.94 81 ALA A CA 1
ATOM 599 C C . ALA A 1 81 ? -14.378 7.263 10.127 1.00 97.94 81 ALA A C 1
ATOM 601 O O . ALA A 1 81 ? -14.385 8.148 9.258 1.00 97.94 81 ALA A O 1
ATOM 602 N N . PRO A 1 82 ? -13.744 7.430 11.301 1.00 97.31 82 PRO A N 1
ATOM 603 C CA . PRO A 1 82 ? -12.995 8.631 11.655 1.00 97.31 82 PRO A CA 1
ATOM 604 C C . PRO A 1 82 ? -11.634 8.641 10.940 1.00 97.31 82 PRO A C 1
ATOM 606 O O . PRO A 1 82 ? -10.578 8.462 11.540 1.00 97.31 82 PRO A O 1
ATOM 609 N N . ARG A 1 83 ? -11.654 8.819 9.614 1.00 96.94 83 ARG A N 1
ATOM 610 C CA . ARG A 1 83 ? -10.472 8.688 8.745 1.00 96.94 83 ARG A CA 1
ATOM 611 C C . ARG A 1 83 ? -9.280 9.535 9.199 1.00 96.94 83 ARG A C 1
ATOM 613 O O . ARG A 1 83 ? -8.153 9.056 9.135 1.00 96.94 83 ARG A O 1
ATOM 620 N N . ALA A 1 84 ? -9.526 10.771 9.635 1.00 96.31 84 ALA A N 1
ATOM 621 C CA . ALA A 1 84 ? -8.470 11.672 10.095 1.00 96.31 84 ALA A CA 1
ATOM 622 C C . ALA A 1 84 ? -7.754 11.120 11.338 1.00 96.31 84 ALA A C 1
ATOM 624 O O . ALA A 1 84 ? -6.527 11.106 11.373 1.00 96.31 84 ALA A O 1
ATOM 625 N N . ASP A 1 85 ? -8.508 10.583 12.300 1.00 97.44 85 ASP A N 1
ATOM 626 C CA . ASP A 1 85 ? -7.949 10.002 13.523 1.00 97.44 85 ASP A CA 1
ATOM 627 C C . ASP A 1 85 ? -7.175 8.711 13.223 1.00 97.44 85 ASP A C 1
ATOM 629 O O . ASP A 1 85 ? -6.095 8.491 13.769 1.00 97.44 85 ASP A O 1
ATOM 633 N N . ILE A 1 86 ? -7.675 7.884 12.296 1.00 97.12 86 ILE A N 1
ATOM 634 C CA . ILE A 1 86 ? -6.975 6.671 11.840 1.00 97.12 86 ILE A CA 1
ATOM 635 C C . ILE A 1 86 ? -5.654 7.042 11.146 1.00 97.12 86 ILE A C 1
ATOM 637 O O . ILE A 1 86 ? -4.622 6.430 11.421 1.00 97.12 86 ILE A O 1
ATOM 641 N N . ALA A 1 87 ? -5.657 8.061 10.281 1.00 95.25 87 ALA A N 1
ATOM 642 C CA . ALA A 1 87 ? -4.447 8.543 9.616 1.00 95.25 87 ALA A CA 1
ATOM 643 C C . ALA A 1 87 ? -3.433 9.131 10.611 1.00 95.25 87 ALA A C 1
ATOM 645 O O . ALA A 1 87 ? -2.241 8.838 10.512 1.00 95.25 87 ALA A O 1
ATOM 646 N N . ALA A 1 88 ? -3.895 9.909 11.594 1.00 94.12 88 ALA A N 1
ATOM 647 C CA . ALA A 1 88 ? -3.045 10.453 12.651 1.00 94.12 88 ALA A CA 1
ATOM 648 C C . ALA A 1 88 ? -2.413 9.335 13.496 1.00 94.12 88 ALA A C 1
ATOM 650 O O . ALA A 1 88 ? -1.203 9.342 13.725 1.00 94.12 88 ALA A O 1
ATOM 651 N N . ALA A 1 89 ? -3.203 8.329 13.887 1.00 94.88 89 ALA A N 1
ATOM 652 C CA . ALA A 1 89 ? -2.705 7.165 14.610 1.00 94.88 89 ALA A CA 1
ATOM 653 C C . ALA A 1 89 ? -1.676 6.376 13.786 1.00 94.88 89 ALA A C 1
ATOM 655 O O . ALA A 1 89 ? -0.651 5.953 14.323 1.00 94.88 89 ALA A O 1
ATOM 656 N N . LEU A 1 90 ? -1.909 6.203 12.481 1.00 93.50 90 LEU A N 1
ATOM 657 C CA . LEU A 1 90 ? -0.964 5.542 11.584 1.00 93.50 90 LEU A CA 1
ATOM 658 C C . LEU A 1 90 ? 0.379 6.280 11.540 1.00 93.50 90 LEU A C 1
ATOM 660 O O . LEU A 1 90 ? 1.420 5.655 11.733 1.00 93.50 90 LEU A O 1
ATOM 664 N N . LEU A 1 91 ? 0.349 7.598 11.312 1.00 90.75 91 LEU A N 1
ATOM 665 C CA . LEU A 1 91 ? 1.547 8.433 11.218 1.00 90.75 91 LEU A CA 1
ATOM 666 C C . LEU A 1 91 ? 2.353 8.414 12.520 1.00 90.75 91 LEU A C 1
ATOM 668 O O . LEU A 1 91 ? 3.547 8.127 12.472 1.00 90.75 91 LEU A O 1
ATOM 672 N N . ALA A 1 92 ? 1.700 8.601 13.672 1.00 90.31 92 ALA A N 1
ATOM 673 C CA . ALA A 1 92 ? 2.353 8.544 14.982 1.00 90.31 92 ALA A CA 1
ATOM 674 C C . ALA A 1 92 ? 3.071 7.199 15.220 1.00 90.31 92 ALA A C 1
ATOM 676 O O . ALA A 1 92 ? 4.173 7.148 15.758 1.00 90.31 92 ALA A O 1
ATOM 677 N N . ASN A 1 93 ? 2.495 6.089 14.744 1.00 88.44 93 ASN A N 1
ATOM 678 C CA . ASN A 1 93 ? 3.101 4.757 14.862 1.00 88.44 93 ASN A CA 1
ATOM 679 C C . ASN A 1 93 ? 4.204 4.466 13.822 1.00 88.44 93 ASN A C 1
ATOM 681 O O . ASN A 1 93 ? 4.823 3.394 13.862 1.00 88.44 93 ASN A O 1
ATOM 685 N N . MET A 1 94 ? 4.452 5.384 12.885 1.00 83.31 94 MET A N 1
ATOM 686 C CA . MET A 1 94 ? 5.500 5.285 11.862 1.00 83.31 94 MET A CA 1
ATOM 687 C C . MET A 1 94 ? 6.699 6.214 12.130 1.00 83.31 94 MET A C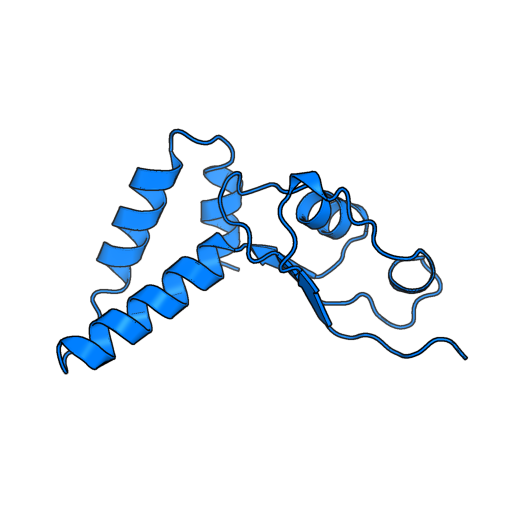 1
ATOM 689 O O . MET A 1 94 ? 7.757 5.999 11.539 1.00 83.31 94 MET A O 1
ATOM 693 N N . GLU A 1 95 ? 6.593 7.174 13.059 1.00 71.06 95 GLU A N 1
ATOM 694 C CA . GLU A 1 95 ? 7.673 8.112 13.436 1.00 71.06 95 GLU A CA 1
ATOM 695 C C . GLU A 1 95 ? 8.967 7.415 13.878 1.00 71.06 95 GLU A C 1
ATOM 697 O O . GLU A 1 95 ? 10.060 7.881 13.560 1.00 71.06 95 GLU A O 1
ATOM 702 N N . GLY A 1 96 ? 8.871 6.241 14.506 1.00 67.88 96 GLY A N 1
ATOM 703 C CA . GLY A 1 96 ? 10.034 5.466 14.953 1.00 67.88 96 GLY A CA 1
ATOM 704 C C . GLY A 1 96 ? 10.748 4.636 13.876 1.00 67.88 96 GLY A C 1
ATOM 705 O O . GLY A 1 96 ? 11.670 3.902 14.217 1.00 67.88 96 GLY A O 1
ATOM 706 N N . GLN A 1 97 ? 10.318 4.670 12.606 1.00 61.94 97 GLN A N 1
ATOM 707 C CA . GLN A 1 97 ? 10.741 3.676 11.597 1.00 61.94 97 GLN A CA 1
ATOM 708 C C . GLN A 1 97 ? 11.574 4.228 10.433 1.00 61.94 97 GLN A C 1
ATOM 710 O O . GLN A 1 97 ? 11.982 3.463 9.560 1.00 61.94 97 GLN A O 1
ATOM 715 N N . GLY A 1 98 ? 11.850 5.537 10.426 1.00 64.00 98 GLY A N 1
ATOM 716 C CA . GLY A 1 98 ? 12.481 6.221 9.296 1.00 64.00 98 GLY A CA 1
ATOM 717 C C . GLY A 1 98 ? 11.538 6.326 8.088 1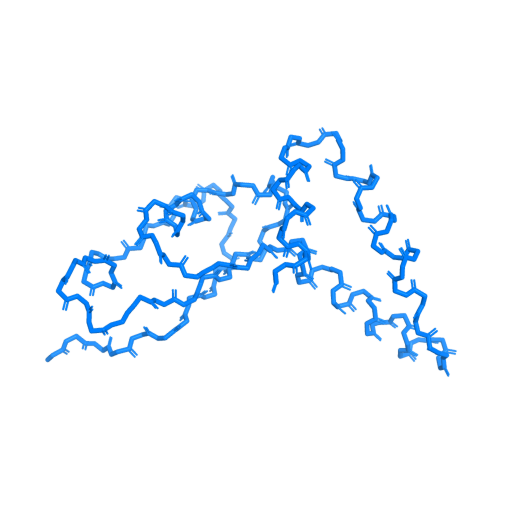.00 64.00 98 GLY A C 1
ATOM 718 O O . GLY A 1 98 ? 10.755 5.429 7.793 1.00 64.00 98 GLY A O 1
ATOM 719 N N . GLY A 1 99 ? 11.577 7.452 7.373 1.00 69.62 99 GLY A N 1
ATOM 720 C CA . GLY A 1 99 ? 10.738 7.648 6.181 1.00 69.62 99 GLY A CA 1
ATOM 721 C C . GLY A 1 99 ? 9.339 8.220 6.441 1.00 69.62 99 GLY A C 1
ATOM 722 O O . GLY A 1 99 ? 8.484 8.126 5.563 1.00 69.62 99 GLY A O 1
ATOM 723 N N . LEU A 1 100 ? 9.112 8.878 7.587 1.00 75.94 100 LEU A N 1
ATOM 724 C CA . LEU A 1 100 ? 7.864 9.600 7.882 1.00 75.94 100 LEU A CA 1
ATOM 725 C C . LEU A 1 100 ? 7.487 10.595 6.769 1.00 75.94 100 LEU A C 1
ATOM 727 O O . LEU A 1 100 ? 6.325 10.683 6.383 1.00 75.94 100 LEU A O 1
ATOM 731 N N . GLY A 1 101 ? 8.475 11.299 6.204 1.00 79.56 101 GLY A N 1
ATOM 732 C CA . GLY A 1 101 ? 8.253 12.219 5.085 1.00 79.56 101 GLY A CA 1
ATOM 733 C C . GLY A 1 101 ? 7.712 11.519 3.834 1.00 79.56 101 GLY A C 1
ATOM 734 O O . GLY A 1 101 ? 6.795 12.029 3.195 1.00 79.56 101 GLY A O 1
ATOM 735 N N . VAL A 1 102 ? 8.214 10.317 3.531 1.00 80.38 102 VAL A N 1
ATOM 736 C CA . VAL A 1 102 ? 7.754 9.508 2.391 1.00 80.38 102 VAL A CA 1
ATOM 737 C C . VAL A 1 102 ? 6.361 8.949 2.646 1.00 80.38 102 VAL A C 1
ATOM 739 O O . VAL A 1 102 ? 5.521 9.000 1.755 1.00 80.38 102 VAL A O 1
ATOM 742 N N . VAL A 1 103 ? 6.079 8.478 3.864 1.00 83.00 103 VAL A N 1
ATOM 743 C CA . VAL A 1 103 ? 4.732 8.029 4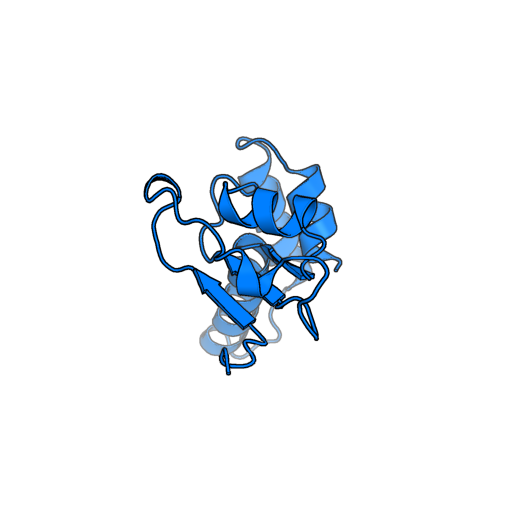.247 1.00 83.00 103 VAL A CA 1
ATOM 744 C C . VAL A 1 103 ? 3.735 9.178 4.128 1.00 83.00 103 VAL A C 1
ATOM 746 O O . VAL A 1 103 ? 2.709 9.018 3.478 1.00 83.00 103 VAL A O 1
ATOM 749 N N . SER A 1 104 ? 4.042 10.343 4.704 1.00 81.62 104 SER A N 1
ATOM 750 C CA . SER A 1 104 ? 3.166 11.518 4.658 1.00 81.62 104 SER A CA 1
ATOM 751 C C . SER A 1 104 ? 2.888 11.967 3.218 1.00 81.62 104 SER A C 1
ATOM 753 O O . SER A 1 104 ? 1.734 12.183 2.847 1.00 81.62 104 SER A O 1
ATOM 755 N N . GLN A 1 105 ? 3.911 12.017 2.357 1.00 79.38 105 GLN A N 1
ATOM 756 C CA . GLN A 1 105 ? 3.714 12.279 0.926 1.00 79.38 105 GLN A CA 1
ATOM 757 C C . GLN A 1 105 ? 2.889 11.183 0.238 1.00 79.38 105 GLN A C 1
ATOM 759 O O . GLN A 1 105 ? 1.991 11.492 -0.541 1.00 79.38 105 GLN A O 1
ATOM 764 N N . GLY A 1 106 ? 3.167 9.913 0.537 1.00 77.94 106 GLY A N 1
ATOM 765 C CA . GLY A 1 106 ? 2.490 8.763 -0.057 1.00 77.94 106 GLY A CA 1
ATOM 766 C C . GLY A 1 106 ? 1.017 8.641 0.330 1.00 77.94 106 GLY A C 1
ATOM 767 O O . GLY A 1 106 ? 0.228 8.159 -0.472 1.00 77.94 106 GLY A O 1
ATOM 768 N N . LEU A 1 107 ? 0.612 9.105 1.517 1.00 82.00 107 LEU A N 1
ATOM 769 C CA . LEU A 1 107 ? -0.801 9.152 1.910 1.00 82.00 107 LEU A CA 1
ATOM 770 C C . LEU A 1 107 ? -1.591 10.200 1.107 1.00 82.00 107 LEU A C 1
ATOM 772 O O . LEU A 1 107 ? -2.764 9.970 0.801 1.00 82.00 107 LEU A O 1
ATOM 776 N N . ASN A 1 108 ? -0.940 11.309 0.741 1.00 72.75 108 ASN A N 1
ATOM 777 C CA . ASN A 1 108 ? -1.543 12.451 0.043 1.00 72.75 108 ASN A CA 1
ATOM 778 C C . ASN A 1 108 ? -1.524 12.347 -1.495 1.00 72.75 108 ASN A C 1
ATOM 780 O O . ASN A 1 108 ? -2.192 13.143 -2.151 1.00 72.75 108 ASN A O 1
ATOM 784 N N . ARG A 1 109 ? -0.762 11.404 -2.062 1.00 63.25 109 ARG A N 1
ATOM 785 C CA . ARG A 1 109 ? -0.770 11.051 -3.494 1.00 63.25 109 ARG A CA 1
ATOM 786 C C . ARG A 1 109 ? -1.899 10.090 -3.818 1.00 63.25 109 ARG A C 1
ATOM 788 O O . ARG A 1 109 ? -2.607 10.315 -4.814 1.00 63.25 109 ARG A O 1
#